Protein AF-A0A836VDF4-F1 (afdb_monomer_lite)

Radius of gyration: 20.36 Å; chains: 1; bounding box: 54×33×61 Å

Foldseek 3Di:
DDPVVLLVLLLVLQVCQLVQNQVVSLVVLLVVLVVDDPVSSVSSLVNNQVSHPPPRHKHWDWDADPPQVRQKIWIWIWGWDAPPVRHTDIDTHTFKIWGQDDPDPPDDDPDDDDDDDPPDDPPPPPNDTDIDTDDDPPPPVPPDDDDD

pLDDT: mean 73.89, std 22.01, range [27.64, 96.44]

Secondary structure (DSSP, 8-state):
--HHHHHHHHHHHHHHHHTT-HHHHHHHHHHHHHHS-HHHHHHHHHHHHHHS-TTSSSEEEEEEPTTSTT--EEEEEEEEEE-TTS-EEEEEEEEEEEEPPPPP-S-----------TT--------SPEEEE----TTGGGSSS---

Sequence (148 aa):
MGREWIEDRAASMGQELDRGHGERVANQLREDATRMSPRDFMSLVSQTQRYDRNGVGDDLVVTPIPGYHGSGKEISVRIHERDNRGRPVVYDEPVARIEPPRPPAHGRHPQEQQGLDPESVLLGTAIGIGITAIIRNNQDRRHDGRRR

Structure (mmCIF, N/CA/C/O backbone):
data_AF-A0A836VDF4-F1
#
_entry.id   AF-A0A836VDF4-F1
#
loop_
_atom_site.group_PDB
_atom_site.id
_atom_site.type_symbol
_atom_site.label_atom_id
_atom_site.label_alt_id
_atom_site.label_comp_id
_atom_site.label_asym_id
_atom_site.label_entity_id
_atom_site.label_seq_id
_atom_site.pdbx_PDB_ins_code
_atom_site.Cartn_x
_atom_site.Cartn_y
_atom_site.Cartn_z
_atom_site.occupancy
_atom_site.B_iso_or_equiv
_atom_site.auth_seq_id
_atom_site.auth_comp_id
_atom_site.auth_asym_id
_atom_site.auth_atom_id
_atom_site.pdbx_PDB_model_num
ATOM 1 N N . MET A 1 1 ? 15.958 5.510 -4.790 1.00 70.56 1 MET A N 1
ATOM 2 C CA . MET A 1 1 ? 15.891 6.284 -3.523 1.00 70.56 1 MET A CA 1
ATOM 3 C C . MET A 1 1 ? 16.813 5.639 -2.485 1.00 70.56 1 MET A C 1
ATOM 5 O O . MET A 1 1 ? 17.336 4.567 -2.764 1.00 70.56 1 MET A O 1
ATOM 9 N N . GLY A 1 2 ? 17.082 6.283 -1.342 1.00 83.75 2 GLY A N 1
ATOM 10 C CA . GLY A 1 2 ? 17.900 5.690 -0.269 1.00 83.75 2 GLY A CA 1
ATOM 11 C C . GLY A 1 2 ? 17.123 4.648 0.544 1.00 83.75 2 GLY A C 1
ATOM 12 O O . GLY A 1 2 ? 15.917 4.794 0.722 1.00 83.75 2 GLY A O 1
ATOM 13 N N . ARG A 1 3 ? 17.803 3.605 1.041 1.00 84.81 3 ARG A N 1
ATOM 14 C CA . ARG A 1 3 ? 17.188 2.517 1.827 1.00 84.81 3 ARG A CA 1
ATOM 15 C C . ARG A 1 3 ? 16.542 3.012 3.127 1.00 84.81 3 ARG A C 1
ATOM 17 O O . ARG A 1 3 ? 15.435 2.591 3.432 1.00 84.81 3 ARG A O 1
ATOM 24 N N . GLU A 1 4 ? 17.203 3.927 3.832 1.00 88.25 4 GLU A N 1
ATOM 25 C CA . GLU A 1 4 ? 16.708 4.513 5.090 1.00 88.25 4 GLU A CA 1
ATOM 26 C C . GLU A 1 4 ? 15.382 5.255 4.888 1.00 88.25 4 GLU A C 1
ATOM 28 O O . GLU A 1 4 ? 14.446 5.069 5.653 1.00 88.25 4 GLU A O 1
ATOM 33 N N . TRP A 1 5 ? 15.249 6.005 3.786 1.00 92.75 5 TRP A N 1
ATOM 34 C CA . TRP A 1 5 ? 13.998 6.694 3.467 1.00 92.75 5 TRP A CA 1
ATOM 35 C C . TRP A 1 5 ? 12.831 5.717 3.272 1.00 92.75 5 TRP A C 1
ATOM 37 O O . TRP A 1 5 ? 11.728 5.991 3.735 1.00 92.75 5 TRP A O 1
ATOM 47 N N . ILE A 1 6 ? 13.065 4.583 2.597 1.00 92.75 6 ILE A N 1
ATOM 48 C CA . ILE A 1 6 ? 12.027 3.561 2.383 1.00 92.75 6 ILE A CA 1
ATOM 49 C C . ILE A 1 6 ? 11.623 2.934 3.725 1.00 92.75 6 ILE A C 1
ATOM 51 O O . ILE A 1 6 ? 10.431 2.764 3.964 1.00 92.75 6 ILE A O 1
ATOM 55 N N . GLU A 1 7 ? 12.590 2.651 4.602 1.00 92.94 7 GLU A N 1
ATOM 56 C CA . GLU A 1 7 ? 12.344 2.060 5.924 1.00 92.94 7 GLU A CA 1
ATOM 57 C C . GLU A 1 7 ? 11.540 3.007 6.831 1.00 92.94 7 GLU A C 1
ATOM 59 O O . GLU A 1 7 ? 10.505 2.603 7.368 1.00 92.94 7 GLU A O 1
ATOM 64 N N . ASP A 1 8 ? 11.931 4.281 6.928 1.00 94.31 8 ASP A N 1
ATOM 65 C CA . ASP A 1 8 ? 11.203 5.291 7.710 1.00 94.31 8 ASP A CA 1
ATOM 66 C C . ASP A 1 8 ? 9.786 5.519 7.167 1.00 94.31 8 ASP A C 1
ATOM 68 O O . ASP A 1 8 ? 8.805 5.590 7.917 1.00 94.31 8 ASP A O 1
ATOM 72 N N . ARG A 1 9 ? 9.660 5.601 5.836 1.00 95.38 9 ARG A N 1
ATOM 73 C CA . ARG A 1 9 ? 8.374 5.766 5.155 1.00 95.38 9 ARG A CA 1
ATOM 74 C C . ARG A 1 9 ? 7.462 4.565 5.405 1.00 95.38 9 ARG A C 1
ATOM 76 O O . ARG A 1 9 ? 6.288 4.763 5.716 1.00 95.38 9 ARG A O 1
ATOM 83 N N . ALA A 1 10 ? 7.996 3.348 5.323 1.00 95.44 10 ALA A N 1
ATOM 84 C CA . ALA A 1 10 ? 7.270 2.110 5.583 1.00 95.44 10 ALA A CA 1
ATOM 85 C C . ALA A 1 10 ? 6.791 2.009 7.036 1.00 95.44 10 ALA A C 1
ATOM 87 O O . ALA A 1 10 ? 5.630 1.678 7.279 1.00 95.44 10 ALA A O 1
ATOM 88 N N . ALA A 1 11 ? 7.657 2.333 8.000 1.00 95.12 11 ALA A N 1
ATOM 89 C CA . ALA A 1 11 ? 7.306 2.330 9.417 1.00 95.12 11 ALA A CA 1
ATOM 90 C C . ALA A 1 11 ? 6.195 3.345 9.723 1.00 95.12 11 ALA A C 1
ATOM 92 O O . ALA A 1 11 ? 5.233 3.024 10.423 1.00 95.12 11 ALA A O 1
ATOM 93 N N . 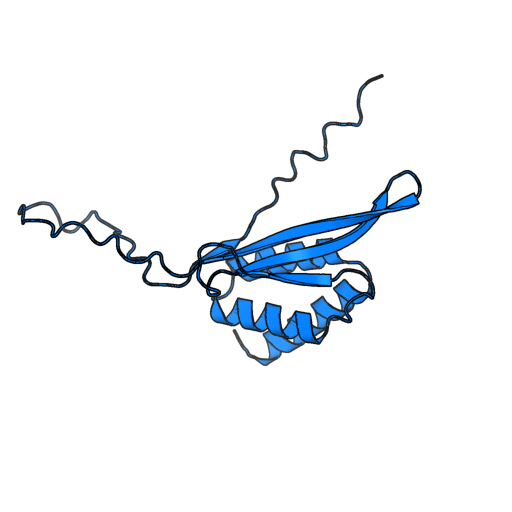SER A 1 12 ? 6.284 4.549 9.146 1.00 96.00 12 SER A N 1
ATOM 94 C CA . SER A 1 12 ? 5.228 5.557 9.261 1.00 96.00 12 SER A CA 1
ATOM 95 C C . SER A 1 12 ? 3.905 5.069 8.669 1.00 96.00 12 SER A C 1
ATOM 97 O O . SER A 1 12 ? 2.866 5.292 9.280 1.00 96.00 12 SER A O 1
ATOM 99 N N . MET A 1 13 ? 3.920 4.420 7.501 1.00 96.44 13 MET A N 1
ATOM 100 C CA . MET A 1 13 ? 2.702 3.890 6.880 1.00 96.44 13 MET A CA 1
ATOM 101 C C . MET A 1 13 ? 2.084 2.757 7.705 1.00 96.44 13 MET A C 1
ATOM 103 O O . MET A 1 13 ? 0.873 2.755 7.891 1.00 96.44 13 MET A O 1
ATOM 107 N N . GLY A 1 14 ? 2.896 1.844 8.249 1.00 93.75 14 GLY A N 1
ATOM 108 C CA . GLY A 1 14 ? 2.416 0.771 9.128 1.00 93.75 14 GLY A CA 1
ATOM 109 C C . GLY A 1 14 ? 1.718 1.309 10.381 1.00 93.75 14 GLY A C 1
ATOM 110 O O . GLY A 1 14 ? 0.639 0.855 10.736 1.00 93.75 14 GLY A O 1
ATOM 111 N N . GLN A 1 15 ? 2.259 2.361 11.004 1.00 93.81 15 GLN A N 1
ATOM 112 C CA . GLN A 1 15 ? 1.595 3.008 12.144 1.00 93.81 15 GLN A CA 1
ATOM 113 C C . GLN A 1 15 ? 0.279 3.703 11.773 1.00 93.81 15 GLN A C 1
ATOM 115 O O . GLN A 1 15 ? -0.617 3.804 12.608 1.00 93.81 15 GLN A O 1
ATOM 120 N N . GLU A 1 16 ? 0.169 4.241 10.560 1.00 94.38 16 GLU A N 1
ATOM 121 C CA . GLU A 1 16 ? -1.069 4.862 10.085 1.00 94.38 16 GLU A CA 1
ATOM 122 C C . GLU A 1 16 ? -2.136 3.801 9.774 1.00 94.38 16 GLU A C 1
ATOM 124 O O . GLU A 1 16 ? -3.305 4.014 10.092 1.00 94.38 16 GLU A O 1
ATOM 129 N N . LEU A 1 17 ? -1.735 2.648 9.232 1.00 94.81 17 LEU A N 1
ATOM 130 C CA . LEU A 1 17 ? -2.595 1.472 9.067 1.00 94.81 17 LEU A CA 1
ATOM 131 C C . LEU A 1 17 ? -3.146 0.996 10.419 1.00 94.81 17 LEU A C 1
ATOM 133 O O . LEU A 1 17 ? -4.364 0.982 10.597 1.00 94.81 17 LEU A O 1
ATOM 137 N N . ASP A 1 18 ? -2.272 0.817 11.417 1.00 92.06 18 ASP A N 1
ATOM 138 C CA . ASP A 1 18 ? -2.648 0.454 12.795 1.00 92.06 18 ASP A CA 1
ATOM 139 C C . ASP A 1 18 ? -3.696 1.409 13.416 1.00 92.06 18 ASP A C 1
ATOM 141 O O . ASP A 1 18 ? -4.468 1.034 14.303 1.00 92.06 18 ASP A O 1
ATOM 145 N N . ARG A 1 19 ? -3.714 2.680 12.986 1.00 91.94 19 ARG A N 1
ATOM 146 C CA . ARG A 1 19 ? -4.633 3.729 13.467 1.00 91.94 19 ARG A CA 1
ATOM 147 C C . ARG A 1 19 ? -5.943 3.823 12.677 1.00 91.94 19 ARG A C 1
ATOM 149 O O . ARG A 1 19 ? -6.783 4.654 13.026 1.00 91.94 19 ARG A O 1
ATOM 156 N N . GLY A 1 20 ? -6.124 3.020 11.630 1.00 91.56 20 GLY A N 1
ATOM 157 C CA . GLY A 1 20 ? -7.276 3.111 10.729 1.00 91.56 20 GLY A CA 1
ATOM 158 C C . GLY A 1 20 ? -7.199 4.312 9.776 1.00 91.56 20 GLY A C 1
ATOM 159 O O . GLY A 1 20 ? -8.197 4.987 9.520 1.00 91.56 20 GLY A O 1
ATOM 160 N N . HIS A 1 21 ? -5.995 4.676 9.323 1.00 93.69 21 HIS A N 1
ATOM 161 C CA . HIS A 1 21 ? -5.763 5.754 8.352 1.00 93.69 21 HIS A CA 1
ATOM 162 C C . HIS A 1 21 ? -5.412 5.214 6.955 1.00 93.69 21 HIS A C 1
ATOM 164 O O . HIS A 1 21 ? -4.630 5.809 6.208 1.00 93.69 21 HIS A O 1
ATOM 170 N N . GLY A 1 22 ? -6.026 4.103 6.567 1.00 92.06 22 GLY A N 1
ATOM 171 C CA . GLY A 1 22 ? -5.800 3.385 5.321 1.00 92.06 22 GLY A CA 1
ATOM 172 C C . GLY A 1 22 ? -6.078 4.216 4.073 1.00 92.06 22 GLY A C 1
ATOM 173 O O . GLY A 1 22 ? -5.302 4.140 3.124 1.00 92.06 22 GLY A O 1
ATOM 174 N N . GLU A 1 23 ? -7.082 5.106 4.072 1.00 91.06 23 GLU A N 1
ATOM 175 C CA . GLU A 1 23 ? -7.294 6.035 2.943 1.00 91.06 23 GLU A CA 1
ATOM 176 C C . GLU A 1 23 ? -6.081 6.963 2.728 1.00 91.06 23 GLU A C 1
ATOM 178 O O . GLU A 1 23 ? -5.706 7.260 1.588 1.00 91.06 23 GLU A O 1
ATOM 183 N N . ARG A 1 24 ? -5.427 7.415 3.809 1.00 92.19 24 ARG A N 1
ATOM 184 C CA . ARG A 1 24 ? -4.216 8.246 3.719 1.00 92.19 24 ARG A CA 1
ATOM 185 C C . ARG A 1 24 ? -3.051 7.432 3.165 1.00 92.19 24 ARG A C 1
ATOM 187 O O . ARG A 1 24 ? -2.371 7.911 2.258 1.00 92.19 24 ARG A O 1
ATOM 194 N N . VAL A 1 25 ? -2.856 6.214 3.667 1.00 94.56 25 VAL A N 1
ATOM 195 C CA . VAL A 1 25 ? -1.796 5.304 3.205 1.00 94.56 25 VAL A CA 1
ATOM 196 C C . VAL A 1 25 ? -1.998 4.928 1.737 1.00 94.56 25 VAL A C 1
ATOM 198 O O . VAL A 1 25 ? -1.052 4.993 0.957 1.00 94.56 25 VAL A O 1
ATOM 201 N N . ALA A 1 26 ? -3.231 4.648 1.312 1.00 90.69 26 ALA A N 1
ATOM 202 C CA . ALA A 1 26 ? -3.561 4.362 -0.082 1.00 90.69 26 ALA A CA 1
ATOM 203 C C . ALA A 1 26 ? -3.178 5.522 -1.014 1.00 90.69 26 ALA A C 1
ATOM 205 O O . ALA A 1 26 ? -2.573 5.309 -2.065 1.00 90.69 26 ALA A O 1
ATOM 206 N N . ASN A 1 27 ? -3.480 6.764 -0.624 1.00 90.94 27 ASN A N 1
ATOM 207 C CA . ASN A 1 27 ? -3.107 7.944 -1.405 1.00 90.94 27 ASN A CA 1
ATOM 208 C C . ASN A 1 27 ? -1.590 8.155 -1.461 1.00 90.94 27 ASN A C 1
ATOM 210 O O . ASN A 1 27 ? -1.063 8.449 -2.533 1.00 90.94 27 ASN A O 1
ATOM 214 N N . GLN A 1 28 ? -0.889 7.960 -0.342 1.00 93.50 28 GLN A N 1
ATOM 215 C CA . GLN A 1 28 ? 0.571 8.0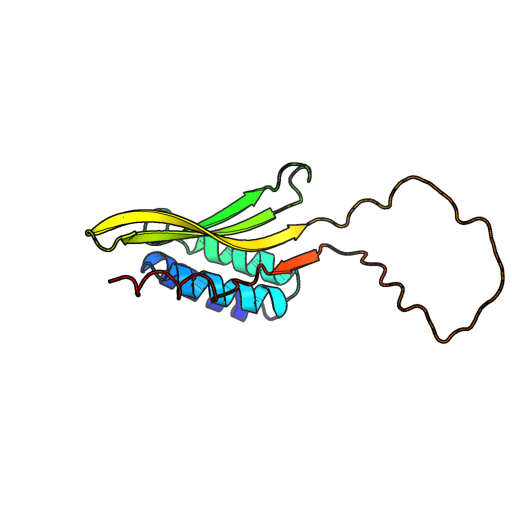41 -0.309 1.00 93.50 28 GLN A CA 1
ATOM 216 C C . GLN A 1 28 ? 1.210 6.977 -1.204 1.00 93.50 28 GLN A C 1
ATOM 218 O O . GLN A 1 28 ? 2.077 7.305 -2.005 1.00 93.50 28 GLN A O 1
ATOM 223 N N . LEU A 1 29 ? 0.742 5.728 -1.144 1.00 92.31 29 LEU A N 1
ATOM 224 C CA . LEU A 1 29 ? 1.257 4.655 -1.992 1.00 92.31 29 LEU A CA 1
ATOM 225 C C . LEU A 1 29 ? 0.979 4.901 -3.483 1.00 92.31 29 LEU A C 1
ATOM 227 O O . LEU A 1 29 ? 1.825 4.574 -4.310 1.00 92.31 29 LEU A O 1
ATOM 231 N N . ARG A 1 30 ? -0.162 5.502 -3.854 1.00 87.31 30 ARG A N 1
ATOM 232 C CA . ARG A 1 30 ? -0.433 5.906 -5.249 1.00 87.31 30 ARG A CA 1
ATOM 233 C C . ARG A 1 30 ? 0.564 6.947 -5.739 1.00 87.31 30 ARG A C 1
ATOM 235 O O . ARG A 1 30 ? 1.068 6.841 -6.851 1.00 87.31 30 ARG A O 1
ATOM 242 N N . GLU A 1 31 ? 0.829 7.956 -4.918 1.00 88.31 31 GLU A N 1
ATOM 243 C CA . GLU A 1 31 ? 1.799 9.007 -5.220 1.00 88.31 31 GLU A CA 1
ATOM 244 C C . GLU A 1 31 ? 3.209 8.414 -5.350 1.00 88.31 31 GLU A C 1
ATOM 246 O O . GLU A 1 31 ? 3.893 8.636 -6.350 1.00 88.31 31 GLU A O 1
ATOM 251 N N . ASP A 1 32 ? 3.596 7.579 -4.390 1.00 90.25 32 ASP A N 1
ATOM 252 C CA . ASP A 1 32 ? 4.881 6.895 -4.342 1.00 90.25 32 ASP A CA 1
ATOM 253 C C . ASP A 1 32 ? 5.070 5.974 -5.564 1.00 90.25 32 ASP A C 1
ATOM 255 O O . ASP A 1 32 ? 6.107 6.048 -6.224 1.00 90.25 32 ASP A O 1
ATOM 259 N N . ALA A 1 33 ? 4.037 5.230 -5.977 1.00 86.69 33 ALA A N 1
ATOM 260 C CA . ALA A 1 33 ? 4.042 4.395 -7.183 1.00 86.69 33 ALA A CA 1
ATOM 261 C C . ALA A 1 33 ? 4.365 5.166 -8.477 1.00 86.69 33 ALA A C 1
ATOM 263 O O . ALA A 1 33 ? 4.914 4.585 -9.410 1.00 86.69 33 ALA A O 1
ATOM 264 N N . THR A 1 34 ? 4.041 6.463 -8.548 1.00 84.88 34 THR A N 1
ATOM 265 C CA . THR A 1 34 ? 4.357 7.307 -9.719 1.00 84.88 34 THR A CA 1
ATOM 266 C C . THR A 1 34 ? 5.744 7.943 -9.664 1.00 84.88 34 THR A C 1
ATOM 268 O O . THR A 1 34 ? 6.249 8.405 -10.685 1.00 84.88 34 THR A O 1
ATOM 271 N N . ARG A 1 35 ? 6.365 7.994 -8.481 1.00 85.62 35 ARG A N 1
ATOM 272 C CA . ARG A 1 35 ? 7.613 8.732 -8.234 1.00 85.62 35 ARG A CA 1
ATOM 273 C C . ARG A 1 35 ? 8.841 7.850 -8.089 1.00 85.62 35 ARG A C 1
ATOM 275 O O . ARG A 1 35 ? 9.957 8.368 -8.121 1.00 85.62 35 ARG A O 1
ATOM 282 N N . MET A 1 36 ? 8.662 6.547 -7.897 1.00 88.62 36 MET A N 1
ATOM 283 C CA . MET A 1 36 ? 9.765 5.617 -7.674 1.00 88.62 36 MET A CA 1
ATOM 284 C C . MET A 1 36 ? 9.759 4.449 -8.655 1.00 88.62 36 MET A C 1
ATOM 286 O O . MET A 1 36 ? 8.796 4.201 -9.375 1.00 88.62 36 MET A O 1
ATOM 290 N N . SER A 1 37 ? 10.882 3.733 -8.698 1.00 86.62 37 SER A N 1
ATOM 291 C CA . SER A 1 37 ? 11.016 2.560 -9.558 1.00 86.62 37 SER A CA 1
ATOM 292 C C . SER A 1 37 ? 10.134 1.398 -9.065 1.00 86.62 37 SER A C 1
ATOM 294 O O . SER A 1 37 ? 9.885 1.294 -7.861 1.00 86.62 37 SER A O 1
ATOM 296 N N . PRO A 1 38 ? 9.741 0.454 -9.946 1.00 84.25 38 PRO A N 1
ATOM 297 C CA . PRO A 1 38 ? 9.031 -0.775 -9.566 1.00 84.25 38 PRO A CA 1
ATOM 298 C C . PRO A 1 38 ? 9.665 -1.546 -8.415 1.00 84.25 38 PRO A C 1
ATOM 300 O O . PRO A 1 38 ? 8.974 -2.072 -7.544 1.00 84.25 38 PRO A O 1
ATOM 303 N N . ARG A 1 39 ? 10.997 -1.580 -8.394 1.00 86.88 39 ARG A N 1
ATOM 304 C CA . ARG A 1 39 ? 11.765 -2.255 -7.355 1.00 86.88 39 ARG A CA 1
ATOM 305 C C . ARG A 1 39 ? 11.666 -1.535 -6.011 1.00 86.88 39 ARG A C 1
ATOM 307 O O . ARG A 1 39 ? 11.402 -2.190 -5.007 1.00 86.88 39 ARG A O 1
ATOM 314 N N . ASP A 1 40 ? 11.869 -0.219 -6.000 1.00 90.38 40 ASP A N 1
ATOM 315 C CA . ASP A 1 40 ? 11.820 0.585 -4.771 1.00 90.38 40 ASP A CA 1
ATOM 316 C C . ASP A 1 40 ? 10.400 0.583 -4.191 1.00 90.38 40 ASP A C 1
ATOM 318 O O . ASP A 1 40 ? 10.229 0.380 -2.991 1.00 90.38 40 ASP A O 1
ATOM 322 N N . PHE A 1 41 ? 9.382 0.687 -5.049 1.00 90.75 41 PHE A N 1
ATOM 323 C CA . PHE A 1 41 ? 7.979 0.613 -4.643 1.00 90.75 41 PHE A CA 1
ATOM 324 C C . PHE A 1 41 ? 7.628 -0.734 -4.018 1.00 90.75 41 PHE A C 1
ATOM 326 O O . PHE A 1 41 ? 7.017 -0.786 -2.955 1.00 90.75 41 PHE A O 1
ATOM 333 N N . MET A 1 42 ? 8.065 -1.842 -4.620 1.00 90.56 42 MET A N 1
ATOM 334 C CA . MET A 1 42 ? 7.857 -3.158 -4.016 1.00 90.56 42 MET A CA 1
ATOM 335 C C . MET A 1 42 ? 8.611 -3.334 -2.704 1.00 90.56 42 MET A C 1
ATOM 337 O O . MET A 1 42 ? 8.116 -4.029 -1.816 1.00 90.56 42 MET A O 1
ATOM 341 N N . SER A 1 43 ? 9.783 -2.710 -2.562 1.00 92.75 43 SER A N 1
ATOM 342 C CA . SER A 1 43 ? 10.503 -2.686 -1.291 1.00 92.75 43 SER A CA 1
ATOM 343 C C . SER A 1 43 ? 9.710 -1.926 -0.230 1.00 92.75 43 SER A C 1
ATOM 345 O O . SER A 1 43 ? 9.552 -2.447 0.870 1.00 92.75 43 SER A O 1
ATOM 347 N N . LEU A 1 44 ? 9.159 -0.755 -0.573 1.00 94.94 44 LEU A N 1
ATOM 348 C CA . LEU A 1 44 ? 8.289 0.031 0.304 1.00 94.94 44 LEU A CA 1
ATOM 349 C C . LEU A 1 44 ? 7.074 -0.789 0.746 1.00 94.94 44 LEU A C 1
ATOM 351 O O . LEU A 1 44 ? 6.888 -0.999 1.936 1.00 94.94 44 LEU A O 1
ATOM 355 N N . VAL A 1 45 ? 6.306 -1.332 -0.203 1.00 93.94 45 VAL A N 1
ATOM 356 C CA . VAL A 1 45 ? 5.113 -2.157 0.066 1.00 93.94 45 VAL A CA 1
ATOM 357 C C . VAL A 1 45 ? 5.450 -3.348 0.967 1.00 93.94 45 VAL A C 1
ATOM 359 O O . VAL A 1 45 ? 4.767 -3.591 1.960 1.00 93.94 45 VAL A O 1
ATOM 362 N N . SER A 1 46 ? 6.536 -4.067 0.665 1.00 92.94 46 SER A N 1
ATOM 363 C CA . SER A 1 46 ? 6.952 -5.236 1.451 1.00 92.94 46 SER A CA 1
ATOM 364 C C . SER A 1 46 ? 7.406 -4.865 2.863 1.00 92.94 46 SER A C 1
ATOM 366 O O . SER A 1 46 ? 7.213 -5.651 3.786 1.00 92.94 46 SER A O 1
ATOM 368 N N . GLN A 1 47 ? 8.040 -3.704 3.046 1.00 93.94 47 GLN A N 1
ATOM 369 C CA . GLN A 1 47 ? 8.434 -3.225 4.369 1.00 93.94 47 GLN A CA 1
ATOM 370 C C . GLN A 1 47 ? 7.226 -2.729 5.161 1.00 93.94 47 GLN A C 1
ATOM 372 O O . GLN A 1 47 ? 7.095 -3.093 6.324 1.00 93.94 47 GLN A O 1
ATOM 377 N N . THR A 1 48 ? 6.309 -1.986 4.538 1.00 93.81 48 THR A N 1
ATOM 378 C CA . THR A 1 48 ? 5.076 -1.526 5.187 1.00 93.81 48 THR A CA 1
ATOM 379 C C . THR A 1 48 ? 4.275 -2.711 5.715 1.00 93.81 48 THR A C 1
ATOM 381 O O . THR A 1 48 ? 3.898 -2.708 6.879 1.00 93.81 48 THR A O 1
ATOM 384 N N . GLN A 1 49 ? 4.126 -3.777 4.922 1.00 91.44 49 GLN A N 1
ATOM 385 C CA . GLN A 1 49 ? 3.422 -4.996 5.339 1.00 91.44 49 GLN A CA 1
ATOM 386 C C . GLN A 1 49 ? 4.093 -5.725 6.520 1.00 91.44 49 GLN A C 1
ATOM 388 O O . GLN A 1 49 ? 3.449 -6.503 7.213 1.00 91.44 49 GLN A O 1
ATOM 393 N N . ARG A 1 50 ? 5.394 -5.507 6.766 1.00 90.75 50 ARG A N 1
ATOM 394 C CA . ARG A 1 50 ? 6.078 -6.043 7.958 1.00 90.75 50 ARG A CA 1
ATOM 395 C C . ARG A 1 50 ? 5.811 -5.219 9.214 1.00 90.75 50 ARG A C 1
ATOM 397 O O . ARG A 1 50 ? 5.919 -5.767 10.307 1.00 90.75 50 ARG A O 1
ATOM 404 N N . TYR A 1 51 ? 5.561 -3.920 9.059 1.00 89.56 51 TYR A N 1
ATOM 405 C CA . TYR A 1 51 ? 5.232 -3.020 10.166 1.00 89.56 51 TYR A CA 1
ATOM 406 C C . TYR A 1 51 ? 3.740 -3.015 10.493 1.00 89.56 51 TYR A C 1
ATOM 408 O O . TYR A 1 51 ? 3.387 -2.749 11.638 1.00 89.56 51 TYR A O 1
ATOM 416 N N . ASP A 1 52 ? 2.904 -3.318 9.503 1.00 85.56 52 ASP A N 1
ATOM 417 C CA . ASP A 1 52 ? 1.470 -3.538 9.645 1.00 85.56 52 ASP A CA 1
ATOM 418 C C . ASP A 1 52 ? 1.184 -4.685 10.628 1.00 85.56 52 ASP A C 1
ATOM 420 O O . ASP A 1 52 ? 1.688 -5.808 10.480 1.00 85.56 52 ASP A O 1
ATOM 424 N N . ARG A 1 53 ? 0.382 -4.406 11.658 1.00 82.06 53 ARG A N 1
ATOM 425 C CA . ARG A 1 53 ? -0.124 -5.428 12.571 1.00 82.06 53 ARG A CA 1
ATOM 426 C C . ARG A 1 53 ? -1.480 -5.906 12.081 1.00 82.06 53 ARG A C 1
ATOM 428 O O . ARG A 1 53 ? -2.504 -5.493 12.611 1.00 82.06 53 ARG A O 1
ATOM 435 N N . ASN A 1 54 ? -1.447 -6.862 11.151 1.00 76.25 54 ASN A N 1
ATOM 436 C CA . ASN A 1 54 ? -2.629 -7.514 10.579 1.00 76.25 54 ASN A CA 1
ATOM 437 C C . ASN A 1 54 ? -3.789 -7.664 11.581 1.00 76.25 54 ASN A C 1
ATOM 439 O O . ASN A 1 54 ? -3.650 -8.324 12.620 1.00 76.25 54 ASN A O 1
ATOM 443 N N . GLY A 1 55 ? -4.948 -7.110 11.232 1.00 72.88 55 GLY A N 1
ATOM 444 C CA . GLY A 1 55 ? -6.156 -7.146 12.056 1.00 72.88 55 GLY A CA 1
ATOM 445 C C . GLY A 1 55 ? -6.231 -6.064 13.139 1.00 72.88 55 GLY A C 1
ATOM 446 O O . GLY A 1 55 ? -7.160 -6.091 13.952 1.00 72.88 55 GLY A O 1
ATOM 447 N N . VAL A 1 56 ? -5.292 -5.114 13.162 1.00 78.88 56 VAL A N 1
ATOM 448 C CA . VAL A 1 56 ? -5.335 -3.895 13.976 1.00 78.88 56 VAL A CA 1
ATOM 449 C C . VAL A 1 56 ? -5.479 -2.699 13.035 1.00 78.88 56 VAL A C 1
ATOM 451 O O . VAL A 1 56 ? -4.519 -2.296 12.403 1.00 78.88 56 VAL A O 1
ATOM 454 N N . GLY A 1 57 ? -6.673 -2.108 12.960 1.00 88.50 57 GLY A N 1
ATOM 455 C CA . GLY A 1 57 ? -6.918 -0.970 12.067 1.00 88.50 57 GLY A CA 1
ATOM 456 C C . GLY A 1 57 ? -7.148 -1.402 10.617 1.00 88.50 57 GLY A C 1
ATOM 457 O O . GLY A 1 57 ? -7.951 -2.297 10.372 1.00 88.50 57 GLY A O 1
ATOM 458 N N . ASP A 1 58 ? -6.499 -0.726 9.675 1.00 92.69 58 ASP A N 1
ATOM 459 C CA . ASP A 1 58 ? -6.541 -1.013 8.236 1.00 92.69 58 ASP A CA 1
ATOM 460 C C . ASP A 1 58 ? -5.341 -1.876 7.834 1.00 92.69 58 ASP A C 1
ATOM 462 O O . ASP A 1 58 ? -4.312 -1.789 8.485 1.00 92.69 58 ASP A O 1
ATOM 466 N N . ASP A 1 59 ? -5.430 -2.655 6.752 1.00 92.75 59 ASP A N 1
ATOM 467 C CA . ASP A 1 59 ? -4.350 -3.584 6.368 1.00 92.75 59 ASP A CA 1
ATOM 468 C C . ASP A 1 59 ? -3.809 -3.305 4.959 1.00 92.75 59 ASP A C 1
ATOM 470 O O . ASP A 1 59 ? -4.557 -2.979 4.031 1.00 92.75 59 ASP A O 1
ATOM 474 N N . LEU A 1 60 ? -2.511 -3.525 4.741 1.00 93.56 60 LEU A N 1
ATOM 475 C CA . LEU A 1 60 ? -1.927 -3.551 3.399 1.00 93.56 60 LEU A CA 1
ATOM 476 C C . LEU A 1 60 ? -2.029 -4.953 2.788 1.00 93.56 60 LEU A C 1
ATOM 478 O O . LEU A 1 60 ? -1.418 -5.921 3.248 1.00 93.56 60 LEU A O 1
ATOM 482 N N . VAL A 1 61 ? -2.748 -5.053 1.673 1.00 92.94 61 VAL A N 1
ATOM 483 C CA . VAL A 1 61 ? -3.017 -6.312 0.978 1.00 92.94 61 VAL A CA 1
ATOM 484 C C . VAL A 1 61 ? -2.273 -6.347 -0.354 1.00 92.94 61 VAL A C 1
ATOM 486 O O . VAL A 1 61 ? -2.337 -5.421 -1.163 1.00 92.94 61 VAL A O 1
ATOM 489 N N . VAL A 1 62 ? -1.568 -7.453 -0.597 1.00 91.00 62 VAL A N 1
ATOM 490 C CA . VAL A 1 62 ? -0.896 -7.728 -1.871 1.00 91.00 62 VAL A CA 1
ATOM 491 C C . VAL A 1 62 ? -1.459 -9.019 -2.447 1.00 91.00 62 VAL A C 1
ATOM 493 O O . VAL A 1 62 ? -1.187 -10.108 -1.939 1.00 91.00 62 VAL A O 1
ATOM 496 N N . THR A 1 63 ? -2.219 -8.898 -3.528 1.00 88.69 63 THR A N 1
ATOM 497 C CA . THR A 1 63 ? -2.934 -10.010 -4.157 1.00 88.69 63 THR A CA 1
ATOM 498 C C . THR A 1 63 ? -2.254 -10.388 -5.472 1.00 88.69 63 THR A C 1
ATOM 500 O O . THR A 1 63 ? -1.961 -9.512 -6.288 1.00 88.69 63 THR A O 1
ATOM 503 N N . PRO A 1 64 ? -1.967 -11.675 -5.734 1.00 84.44 64 PRO A N 1
ATOM 504 C CA . PRO A 1 64 ? -1.473 -12.086 -7.041 1.00 84.44 64 PRO A CA 1
ATOM 505 C C . PRO A 1 64 ? -2.549 -11.859 -8.108 1.00 84.44 64 PRO A C 1
ATOM 507 O O . PRO A 1 64 ? -3.704 -12.233 -7.915 1.00 84.44 64 PRO A O 1
ATOM 510 N N . ILE A 1 65 ? -2.171 -11.293 -9.254 1.00 81.50 65 ILE A N 1
ATOM 511 C CA . ILE A 1 65 ? -3.102 -11.116 -10.376 1.00 81.50 65 ILE A CA 1
ATOM 512 C C . ILE A 1 65 ? -3.221 -12.456 -11.126 1.00 81.50 65 ILE A C 1
ATOM 514 O O . ILE A 1 65 ? -2.202 -12.972 -11.613 1.00 81.50 65 ILE A O 1
ATOM 518 N N . PRO A 1 66 ? -4.431 -13.041 -11.251 1.00 75.12 66 PRO A N 1
ATOM 519 C CA . PRO A 1 66 ? -4.640 -14.257 -12.032 1.00 75.12 66 PRO A CA 1
ATOM 520 C C . PRO A 1 66 ? -4.171 -14.086 -13.483 1.00 75.12 66 PRO A C 1
ATOM 522 O O . PRO A 1 66 ? -4.323 -13.022 -14.073 1.00 75.12 66 PRO A O 1
ATOM 525 N N . GLY A 1 67 ? -3.596 -15.139 -14.068 1.00 71.31 67 GLY A N 1
ATOM 526 C CA . GLY A 1 67 ? -3.100 -15.121 -15.453 1.00 71.31 67 GLY A CA 1
ATOM 527 C C . GLY A 1 67 ? -1.646 -14.664 -15.619 1.00 71.31 67 GLY A C 1
ATOM 528 O O . GLY A 1 67 ? -1.070 -14.874 -16.680 1.00 71.31 67 GLY A O 1
ATOM 529 N N . TYR A 1 68 ? -1.006 -14.145 -14.566 1.00 69.00 68 TYR A N 1
ATOM 530 C CA . TYR A 1 68 ? 0.402 -13.725 -14.603 1.00 69.00 68 TYR A CA 1
ATOM 531 C C . TYR A 1 68 ? 1.368 -14.698 -13.894 1.00 69.00 68 TYR A C 1
ATOM 533 O O . TYR A 1 68 ? 2.452 -14.291 -13.485 1.00 69.00 68 TYR A O 1
ATOM 541 N N . HIS A 1 69 ? 1.002 -15.977 -13.711 1.00 67.19 69 HIS A N 1
ATOM 542 C CA . HIS A 1 69 ? 1.853 -17.029 -13.110 1.00 67.19 69 HIS A CA 1
ATOM 543 C C . HIS A 1 69 ? 2.623 -16.592 -11.835 1.00 67.19 69 HIS A C 1
ATOM 545 O O . HIS A 1 69 ? 3.788 -16.928 -11.647 1.00 67.19 69 HIS A O 1
ATOM 551 N N . GLY A 1 70 ? 1.985 -15.797 -10.966 1.00 62.62 70 GLY A N 1
ATOM 552 C CA . GLY A 1 70 ? 2.574 -15.303 -9.710 1.00 62.62 70 GLY A CA 1
ATOM 553 C C . GLY A 1 70 ? 3.485 -14.071 -9.829 1.00 62.62 70 GLY A C 1
ATOM 554 O O . GLY A 1 70 ? 3.914 -13.536 -8.806 1.00 62.62 70 GLY A O 1
ATOM 555 N N . SER A 1 71 ? 3.754 -13.590 -11.046 1.00 73.56 71 SER A N 1
ATOM 556 C CA . SER A 1 71 ? 4.575 -12.393 -11.288 1.00 73.56 71 SER A CA 1
ATOM 557 C C . SER A 1 71 ? 3.785 -11.080 -11.225 1.00 73.56 71 SER A C 1
ATOM 559 O O . SER A 1 71 ? 4.343 -10.059 -10.830 1.00 73.56 71 SER A O 1
ATOM 561 N N . GLY A 1 72 ? 2.488 -11.109 -11.546 1.00 81.69 72 GLY A N 1
ATOM 562 C CA . GLY A 1 72 ? 1.597 -9.956 -11.412 1.00 81.69 72 GLY A CA 1
ATOM 563 C C . GLY A 1 72 ? 1.127 -9.761 -9.970 1.00 81.69 72 GLY A C 1
ATOM 564 O O . GLY A 1 72 ? 0.734 -10.731 -9.315 1.00 81.69 72 GLY A O 1
ATOM 565 N N . LYS A 1 73 ? 1.143 -8.520 -9.475 1.00 86.75 73 LYS A N 1
ATOM 566 C CA . LYS A 1 73 ? 0.691 -8.160 -8.121 1.00 86.75 73 LYS A CA 1
ATOM 567 C C . LYS A 1 73 ? -0.243 -6.957 -8.161 1.00 86.75 73 LYS A C 1
ATOM 569 O O . LYS A 1 73 ? 0.084 -5.942 -8.766 1.00 86.75 73 LYS A O 1
ATOM 574 N N . GLU A 1 74 ? -1.377 -7.063 -7.491 1.00 89.50 74 GLU A N 1
ATOM 575 C CA . GLU A 1 74 ? -2.246 -5.944 -7.150 1.00 89.50 74 GLU A CA 1
ATOM 576 C C . GLU A 1 74 ? -1.989 -5.553 -5.697 1.00 89.50 74 GLU A C 1
ATOM 578 O O . GLU A 1 74 ? -1.918 -6.410 -4.819 1.00 89.50 74 GLU A O 1
ATOM 583 N N . ILE A 1 75 ? -1.805 -4.259 -5.465 1.00 92.12 75 ILE A N 1
ATOM 584 C CA . ILE A 1 75 ? -1.607 -3.670 -4.149 1.00 92.12 75 ILE A CA 1
ATOM 585 C C . ILE A 1 75 ? -2.884 -2.907 -3.811 1.00 92.12 75 ILE A C 1
ATOM 587 O O . ILE A 1 75 ? -3.308 -2.035 -4.577 1.00 92.12 75 ILE A O 1
ATOM 591 N N . SER A 1 76 ? -3.475 -3.213 -2.663 1.00 93.00 76 SER A N 1
ATOM 592 C CA . SER A 1 76 ? -4.669 -2.558 -2.133 1.00 93.00 76 SER A CA 1
ATOM 593 C C . SER A 1 76 ? -4.534 -2.313 -0.634 1.00 93.00 76 SER A C 1
ATOM 595 O O . SER A 1 76 ? -3.798 -3.018 0.048 1.00 93.00 76 SER A O 1
ATOM 597 N N . VAL A 1 77 ? -5.261 -1.333 -0.108 1.00 93.12 77 VAL A N 1
ATOM 598 C CA . VAL A 1 77 ? -5.398 -1.128 1.339 1.00 93.12 77 VAL A CA 1
ATOM 599 C C . VAL A 1 77 ? -6.799 -1.554 1.752 1.00 93.12 77 VAL A C 1
ATOM 601 O O . VAL A 1 77 ? -7.776 -1.035 1.220 1.00 93.12 77 VAL A O 1
ATOM 604 N N . ARG A 1 78 ? -6.905 -2.502 2.676 1.00 93.12 78 ARG A N 1
ATOM 605 C CA . ARG A 1 78 ? -8.168 -2.911 3.280 1.00 93.12 78 ARG A CA 1
ATOM 606 C C . ARG A 1 78 ? -8.563 -1.902 4.344 1.00 93.12 78 ARG A C 1
ATOM 608 O O . ARG A 1 78 ? -7.849 -1.750 5.328 1.00 93.12 78 ARG A O 1
ATOM 615 N N . ILE A 1 79 ? -9.694 -1.241 4.145 1.00 91.25 79 ILE A N 1
ATOM 616 C CA . ILE A 1 79 ? -10.185 -0.180 5.022 1.00 91.25 79 ILE A CA 1
ATOM 617 C C . ILE A 1 79 ? -11.355 -0.699 5.853 1.00 91.25 79 ILE A C 1
ATOM 619 O O . ILE A 1 79 ? -12.330 -1.213 5.299 1.00 91.25 79 ILE A O 1
ATOM 623 N N . HIS A 1 80 ? -11.268 -0.522 7.168 1.00 90.38 80 HIS A N 1
ATOM 624 C CA . HIS A 1 80 ? -12.284 -0.835 8.162 1.00 90.38 80 HIS A CA 1
ATOM 625 C C . HIS A 1 80 ? -12.948 0.459 8.645 1.00 90.38 80 HIS A C 1
ATOM 627 O O . HIS A 1 80 ? -12.450 1.166 9.519 1.00 90.38 80 HIS A O 1
ATOM 633 N N . GLU A 1 81 ? -14.121 0.764 8.099 1.00 87.19 81 GLU A N 1
ATOM 634 C CA . GLU A 1 81 ? -14.880 1.977 8.413 1.00 87.19 81 GLU A CA 1
ATOM 635 C C . GLU A 1 81 ? -16.201 1.635 9.120 1.00 87.19 81 GLU A C 1
ATOM 637 O O . GLU A 1 81 ? -16.621 0.477 9.198 1.00 87.19 81 GLU A O 1
ATOM 642 N N . ARG A 1 82 ? -16.895 2.649 9.642 1.00 87.56 82 ARG A N 1
ATOM 643 C CA . ARG A 1 82 ? -18.298 2.537 10.049 1.00 87.56 82 ARG A CA 1
ATOM 644 C C . ARG A 1 82 ? -19.174 3.330 9.090 1.00 87.56 82 ARG A C 1
ATOM 646 O O . ARG A 1 82 ? -18.888 4.490 8.824 1.00 87.56 82 ARG A O 1
ATOM 653 N N . ASP A 1 83 ? -20.261 2.728 8.615 1.00 85.06 83 ASP A N 1
ATOM 654 C CA . ASP A 1 83 ? -21.243 3.448 7.801 1.00 85.06 83 ASP A CA 1
ATOM 655 C C . ASP A 1 83 ? -21.979 4.537 8.608 1.00 85.06 83 ASP A C 1
ATOM 657 O O . ASP A 1 83 ? -21.860 4.640 9.831 1.00 85.06 83 ASP A O 1
ATOM 661 N N . ASN A 1 84 ? -22.826 5.320 7.932 1.00 86.06 84 ASN A N 1
ATOM 662 C CA . ASN A 1 84 ? -23.655 6.365 8.556 1.00 86.06 84 ASN A CA 1
ATOM 663 C C . ASN A 1 84 ? -24.611 5.847 9.653 1.00 86.06 84 ASN A C 1
ATOM 665 O O . ASN A 1 84 ? -25.245 6.640 10.344 1.00 86.06 84 ASN A O 1
ATOM 669 N N . ARG A 1 85 ? -24.766 4.526 9.793 1.00 89.56 85 ARG A N 1
ATOM 670 C CA . ARG A 1 85 ? -25.580 3.858 10.817 1.00 89.56 85 ARG A CA 1
ATOM 671 C C . ARG A 1 85 ? -24.711 3.201 11.898 1.00 89.56 85 ARG A C 1
ATOM 673 O O . ARG A 1 85 ? -25.241 2.495 12.751 1.00 89.56 85 ARG A O 1
ATOM 680 N N . GLY A 1 86 ? -23.396 3.420 11.871 1.00 87.88 86 GLY A N 1
ATOM 681 C CA . GLY A 1 86 ? -22.429 2.875 12.818 1.00 87.88 86 GLY A CA 1
ATOM 682 C C . GLY A 1 86 ? -22.061 1.408 12.585 1.00 87.88 86 GLY A C 1
ATOM 683 O O . GLY A 1 86 ? -21.401 0.820 13.443 1.00 87.88 86 GLY A O 1
ATOM 684 N N . ARG A 1 87 ? -22.480 0.796 11.470 1.00 88.19 87 ARG A N 1
ATOM 685 C CA . ARG A 1 87 ? -22.188 -0.612 11.166 1.00 88.19 87 ARG A CA 1
ATOM 686 C C . ARG A 1 87 ? -20.787 -0.742 10.572 1.00 88.19 87 ARG A C 1
ATOM 688 O O . ARG A 1 87 ? -20.436 0.086 9.734 1.00 88.19 87 ARG A O 1
ATOM 695 N N . PRO A 1 88 ? -20.007 -1.765 10.957 1.00 85.94 88 PRO A N 1
ATOM 696 C CA . PRO A 1 88 ? -18.695 -1.991 10.368 1.00 85.94 88 PRO A CA 1
ATOM 697 C C . PRO A 1 88 ? -18.834 -2.318 8.877 1.00 85.94 88 PRO A C 1
ATOM 699 O O . PRO A 1 88 ? -19.663 -3.143 8.488 1.00 85.94 88 PRO A O 1
ATOM 702 N N . VAL A 1 89 ? -18.016 -1.672 8.057 1.00 89.31 89 VAL A N 1
ATOM 703 C CA . VAL A 1 89 ? -17.885 -1.904 6.620 1.00 89.31 89 VAL A CA 1
ATOM 704 C C . VAL A 1 89 ? -16.410 -2.117 6.320 1.00 89.31 89 VAL A C 1
ATOM 706 O O . VAL A 1 89 ? -15.563 -1.393 6.836 1.00 89.31 89 VAL A O 1
ATOM 709 N N . VAL A 1 90 ? -16.115 -3.113 5.488 1.00 90.62 90 VAL A N 1
ATOM 710 C CA . VAL A 1 90 ? -14.753 -3.430 5.058 1.00 90.62 90 VAL A CA 1
ATOM 711 C C . VAL A 1 90 ? -14.708 -3.414 3.541 1.00 90.62 90 VAL A C 1
ATOM 713 O O . VAL A 1 90 ? -15.554 -4.040 2.899 1.00 90.62 90 VAL A O 1
ATOM 716 N N . TYR A 1 91 ? -13.752 -2.691 2.969 1.00 89.62 91 TYR A N 1
ATOM 717 C CA . TYR A 1 91 ? -13.546 -2.642 1.525 1.00 89.62 91 TYR A CA 1
ATOM 718 C C . TYR A 1 91 ? -12.063 -2.527 1.180 1.00 89.62 91 TYR A C 1
ATOM 720 O O . TYR A 1 91 ? -11.296 -1.905 1.910 1.00 89.62 91 TYR A O 1
ATOM 728 N N . ASP A 1 92 ? -11.662 -3.122 0.058 1.00 89.88 92 ASP A N 1
ATOM 729 C CA . ASP A 1 92 ? -10.296 -3.022 -0.448 1.00 89.88 92 ASP A CA 1
ATOM 730 C C . ASP A 1 92 ? -10.192 -1.830 -1.413 1.00 89.88 92 ASP A C 1
ATOM 732 O O . ASP A 1 92 ? -10.908 -1.739 -2.412 1.00 89.88 92 ASP A O 1
ATOM 736 N N . GLU A 1 93 ? -9.290 -0.902 -1.112 1.00 89.00 93 GLU A N 1
ATOM 737 C CA . GLU A 1 93 ? -9.002 0.277 -1.918 1.00 89.00 93 GLU A CA 1
ATOM 738 C C . GLU A 1 93 ? -7.782 0.002 -2.815 1.00 89.00 93 GLU A C 1
ATOM 740 O O . GLU A 1 93 ? -6.658 -0.089 -2.311 1.00 89.00 93 GLU A O 1
ATOM 745 N N . PRO A 1 94 ? -7.952 -0.124 -4.143 1.00 87.94 94 PRO A N 1
ATOM 746 C CA . PRO A 1 94 ? -6.859 -0.469 -5.043 1.00 87.94 94 PRO A CA 1
ATOM 747 C C . PRO A 1 94 ? -5.900 0.711 -5.232 1.00 87.94 94 PRO A C 1
ATOM 749 O O . PRO A 1 94 ? -6.308 1.842 -5.514 1.00 87.94 94 PRO A O 1
ATOM 752 N N . VAL A 1 95 ? -4.604 0.442 -5.105 1.00 88.81 95 VAL A N 1
ATOM 753 C CA . VAL A 1 95 ? -3.535 1.449 -5.122 1.00 88.81 95 VAL A CA 1
ATOM 754 C C . VAL A 1 95 ? -2.718 1.360 -6.401 1.00 88.81 95 VAL A C 1
ATOM 756 O O . VAL A 1 95 ? -2.531 2.360 -7.095 1.00 88.81 95 VAL A O 1
ATOM 759 N N . ALA A 1 96 ? -2.210 0.172 -6.715 1.00 86.75 96 ALA A N 1
ATOM 760 C CA . ALA A 1 96 ? -1.320 -0.028 -7.846 1.00 86.75 96 ALA A CA 1
ATOM 761 C C . ALA A 1 96 ? -1.380 -1.468 -8.348 1.00 86.75 96 ALA A C 1
ATOM 763 O O . ALA A 1 96 ? -1.655 -2.402 -7.595 1.00 86.75 96 ALA A O 1
ATOM 764 N N . ARG A 1 97 ? -1.060 -1.644 -9.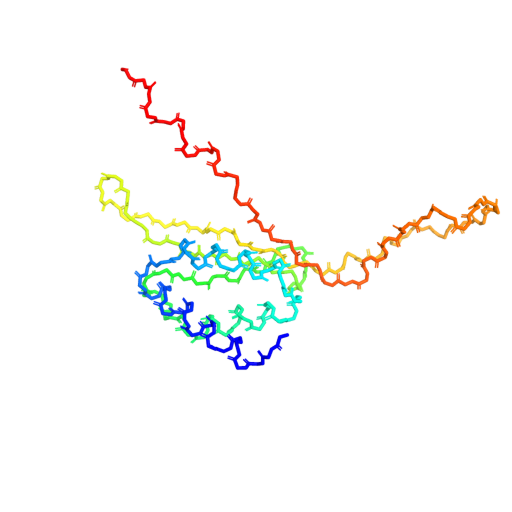627 1.00 85.75 97 ARG A N 1
ATOM 765 C CA . ARG A 1 97 ? -0.834 -2.949 -10.247 1.00 85.75 97 ARG A CA 1
ATOM 766 C C . ARG A 1 97 ? 0.568 -3.016 -10.802 1.00 85.75 97 ARG A C 1
ATOM 768 O O . ARG A 1 97 ? 1.031 -2.078 -11.444 1.00 85.75 97 ARG A O 1
ATOM 775 N N . ILE A 1 98 ? 1.224 -4.137 -10.564 1.00 83.25 98 ILE A N 1
ATOM 776 C CA . ILE A 1 98 ? 2.531 -4.452 -11.112 1.00 83.25 98 ILE A CA 1
ATOM 777 C C . ILE A 1 98 ? 2.349 -5.636 -12.029 1.00 83.25 98 ILE A C 1
ATOM 779 O O . ILE A 1 98 ? 2.007 -6.730 -11.577 1.00 83.25 98 ILE A O 1
ATOM 783 N N . GLU A 1 99 ? 2.576 -5.404 -13.312 1.00 78.56 99 GLU A N 1
ATOM 784 C CA . GLU A 1 99 ? 2.477 -6.437 -14.330 1.00 78.56 99 GLU A CA 1
ATOM 785 C C . GLU A 1 99 ? 3.878 -6.756 -14.861 1.00 78.56 99 GLU A C 1
ATOM 787 O O . GLU A 1 99 ? 4.683 -5.839 -15.087 1.00 78.56 99 GLU A O 1
ATOM 792 N N . PRO A 1 100 ? 4.208 -8.044 -15.064 1.00 67.25 100 PRO A N 1
ATOM 793 C CA . PRO A 1 100 ? 5.386 -8.391 -15.840 1.00 67.25 100 PRO A CA 1
ATOM 794 C C . PRO A 1 100 ? 5.267 -7.805 -17.256 1.00 67.25 100 PRO A C 1
ATOM 796 O O . PRO A 1 100 ? 4.154 -7.612 -17.760 1.00 67.25 100 PRO A O 1
ATOM 799 N N . PRO A 1 101 ? 6.401 -7.572 -17.938 1.00 63.25 101 PRO A N 1
ATOM 800 C CA . PRO A 1 101 ? 6.369 -7.260 -19.358 1.00 63.25 101 PRO A CA 1
ATOM 801 C C . PRO A 1 101 ? 5.581 -8.359 -20.078 1.00 63.25 101 PRO A C 1
ATOM 803 O O . PRO A 1 101 ? 5.836 -9.551 -19.875 1.00 63.25 101 PRO A O 1
ATOM 806 N N . ARG A 1 102 ? 4.596 -7.967 -20.897 1.00 58.91 102 ARG A N 1
ATOM 807 C CA . ARG A 1 102 ? 3.872 -8.933 -21.730 1.00 58.91 102 ARG A CA 1
ATOM 808 C C . ARG A 1 102 ? 4.911 -9.657 -22.588 1.00 58.91 102 ARG A C 1
ATOM 810 O O . ARG A 1 102 ? 5.774 -8.976 -23.151 1.00 58.91 102 ARG A O 1
ATOM 817 N N . PRO A 1 103 ? 4.869 -10.996 -22.695 1.00 52.28 103 PRO A N 1
ATOM 818 C CA . PRO A 1 103 ? 5.762 -11.682 -23.611 1.00 52.28 103 PRO A CA 1
ATOM 819 C C . PRO A 1 103 ? 5.587 -11.064 -25.006 1.00 52.28 103 PRO A C 1
ATOM 821 O O . PRO A 1 103 ? 4.449 -10.757 -25.385 1.00 52.28 103 PRO A O 1
ATOM 824 N N . PRO A 1 104 ? 6.679 -10.842 -25.762 1.00 50.12 104 PRO A N 1
ATOM 825 C CA . PRO A 1 104 ? 6.555 -10.402 -27.140 1.00 50.12 104 PRO A CA 1
ATOM 826 C C . PRO A 1 104 ? 5.651 -11.406 -27.848 1.00 50.12 104 PRO A C 1
ATOM 828 O O . PRO A 1 104 ? 5.880 -12.617 -27.762 1.00 50.12 104 PRO A O 1
ATOM 831 N N . ALA A 1 105 ? 4.587 -10.904 -28.477 1.00 47.38 105 ALA A N 1
ATOM 832 C CA . ALA A 1 105 ? 3.666 -11.735 -29.230 1.00 47.38 105 ALA A CA 1
ATOM 833 C C . ALA A 1 105 ? 4.492 -12.591 -30.201 1.00 47.38 105 ALA A C 1
ATOM 835 O O . ALA A 1 105 ? 5.140 -12.068 -31.106 1.00 47.38 105 ALA A O 1
ATOM 836 N N . HIS A 1 106 ? 4.531 -13.905 -29.980 1.00 50.69 106 HIS A N 1
ATOM 837 C CA . HIS A 1 106 ? 5.122 -14.827 -30.938 1.00 50.69 106 HIS A CA 1
ATOM 838 C C . HIS A 1 106 ? 4.253 -14.790 -32.195 1.00 50.69 106 HIS A C 1
ATOM 840 O O . HIS A 1 106 ? 3.205 -15.427 -32.245 1.00 50.69 106 HIS A O 1
ATOM 846 N N . GLY A 1 107 ? 4.664 -14.008 -33.196 1.00 42.25 107 GLY A N 1
ATOM 847 C CA . GLY A 1 107 ? 4.000 -14.018 -34.494 1.00 42.25 107 GLY A CA 1
ATOM 848 C C . GLY A 1 107 ? 4.174 -12.763 -35.336 1.00 42.25 107 GLY A C 1
ATOM 849 O O . GLY A 1 107 ? 3.215 -12.021 -35.508 1.00 42.25 107 GLY A O 1
ATOM 850 N N . ARG A 1 108 ? 5.369 -12.609 -35.920 1.00 38.81 108 ARG A N 1
ATOM 851 C CA . ARG A 1 108 ? 5.668 -12.249 -37.327 1.00 38.81 108 ARG A CA 1
ATOM 852 C C . ARG A 1 108 ? 6.930 -11.392 -37.381 1.00 38.81 108 ARG A C 1
ATOM 854 O O . ARG A 1 108 ? 6.941 -10.252 -36.934 1.00 38.81 108 ARG A O 1
ATOM 861 N N . HIS A 1 109 ? 7.982 -11.965 -37.962 1.00 38.66 109 HIS A N 1
ATOM 862 C CA . HIS A 1 109 ? 9.079 -11.194 -38.536 1.00 38.66 109 HIS A CA 1
ATOM 863 C C . HIS A 1 109 ? 8.491 -10.055 -39.388 1.00 38.66 109 HIS A C 1
ATOM 865 O O . HIS A 1 109 ? 7.676 -10.352 -40.268 1.00 38.66 109 HIS A O 1
ATOM 871 N N . PRO A 1 110 ? 8.873 -8.784 -39.181 1.00 40.56 110 PRO A N 1
ATOM 872 C CA . PRO A 1 110 ? 8.660 -7.779 -40.202 1.00 40.56 110 PRO A CA 1
ATOM 873 C C . PRO A 1 110 ? 9.603 -8.118 -41.357 1.00 40.56 110 PRO A C 1
ATOM 875 O O . PRO A 1 110 ? 10.823 -8.025 -41.243 1.00 40.56 110 PRO A O 1
ATOM 878 N N . GLN A 1 111 ? 9.020 -8.599 -42.451 1.00 39.75 111 GLN A N 1
ATOM 879 C CA . GLN A 1 111 ? 9.677 -8.578 -43.747 1.00 39.75 111 GLN A CA 1
ATOM 880 C C . GLN A 1 111 ? 9.905 -7.108 -44.107 1.00 39.75 111 GLN A C 1
ATOM 882 O O . GLN A 1 111 ? 9.014 -6.276 -43.937 1.00 39.75 111 GLN A O 1
ATOM 887 N N . GLU A 1 112 ? 11.128 -6.812 -44.524 1.00 45.19 112 GLU A N 1
ATOM 888 C CA . GLU A 1 112 ? 11.632 -5.493 -44.876 1.00 45.19 112 GLU A CA 1
ATOM 889 C C . GLU A 1 112 ? 10.656 -4.695 -45.755 1.00 45.19 112 GLU A C 1
ATOM 891 O O . GLU A 1 112 ? 10.263 -5.155 -46.825 1.00 45.19 112 GLU A O 1
ATOM 896 N N . GLN A 1 113 ? 10.354 -3.457 -45.363 1.00 37.00 113 GLN A N 1
ATOM 897 C CA . GLN A 1 113 ? 10.168 -2.382 -46.332 1.00 37.00 113 GLN A CA 1
ATOM 898 C C . GLN A 1 113 ? 10.994 -1.175 -45.902 1.00 37.00 113 GLN A C 1
ATOM 900 O O . GLN A 1 113 ? 10.850 -0.621 -44.815 1.00 37.00 113 GLN A O 1
ATOM 905 N N . GLN A 1 114 ? 11.925 -0.865 -46.793 1.00 41.91 114 GLN A N 1
ATOM 906 C CA . GLN A 1 114 ? 12.847 0.249 -46.795 1.00 41.91 114 GLN A CA 1
ATOM 907 C C . GLN A 1 114 ? 12.106 1.589 -46.788 1.00 41.91 114 GLN A C 1
ATOM 909 O O . GLN A 1 114 ? 11.100 1.749 -47.474 1.00 41.91 114 GLN A O 1
ATOM 914 N N . GLY A 1 115 ? 12.717 2.561 -46.109 1.00 39.81 115 GLY A N 1
ATOM 915 C CA . GLY A 1 115 ? 12.445 3.986 -46.260 1.00 39.81 115 GLY A CA 1
ATOM 916 C C . GLY A 1 115 ? 11.390 4.522 -45.300 1.00 39.81 115 GLY A C 1
ATOM 917 O O . GLY A 1 115 ? 10.229 4.150 -45.407 1.00 39.81 115 GLY A O 1
ATOM 918 N N . LEU A 1 116 ? 11.822 5.400 -44.386 1.00 32.97 116 LEU A N 1
ATOM 919 C CA . LEU A 1 116 ? 11.243 6.718 -44.065 1.00 32.97 116 LEU A CA 1
ATOM 920 C C . LEU A 1 116 ? 11.849 7.232 -42.733 1.00 32.97 116 LEU A C 1
ATOM 922 O O . LEU A 1 116 ? 11.634 6.652 -41.675 1.00 32.97 116 LEU A O 1
ATOM 926 N N . ASP A 1 117 ? 12.662 8.286 -42.869 1.00 32.00 117 ASP A N 1
ATOM 927 C CA . ASP A 1 117 ? 13.022 9.383 -41.946 1.00 32.00 117 ASP A CA 1
ATOM 928 C C . ASP A 1 117 ? 13.485 9.120 -40.483 1.00 32.00 117 ASP A C 1
ATOM 930 O O . ASP A 1 117 ? 12.743 8.583 -39.663 1.00 32.00 117 ASP A O 1
ATOM 934 N N . PRO A 1 118 ? 14.675 9.623 -40.069 1.00 38.53 118 PRO A N 1
ATOM 935 C CA . PRO A 1 118 ? 15.196 9.481 -38.701 1.00 38.53 118 PRO A CA 1
ATOM 936 C C . PRO A 1 118 ? 14.518 10.366 -37.631 1.00 38.53 118 PRO A C 1
ATOM 938 O O . PRO A 1 118 ? 14.987 10.389 -36.495 1.00 38.53 118 PRO A O 1
ATOM 941 N N . GLU A 1 119 ? 13.430 11.081 -37.938 1.00 34.19 119 GLU A N 1
ATOM 942 C CA . GLU A 1 119 ? 12.794 12.022 -36.996 1.00 34.19 119 GLU A CA 1
ATOM 943 C C . GLU A 1 119 ? 11.472 11.551 -36.369 1.00 34.19 119 GLU A C 1
ATOM 945 O O . GLU A 1 119 ? 10.843 12.314 -35.637 1.00 34.19 119 GLU A O 1
ATOM 950 N N . SER A 1 120 ? 10.991 10.321 -36.593 1.00 34.47 120 SER A N 1
ATOM 951 C CA . SER A 1 120 ? 9.652 9.965 -36.086 1.00 34.47 120 SER A CA 1
ATOM 952 C C . SER A 1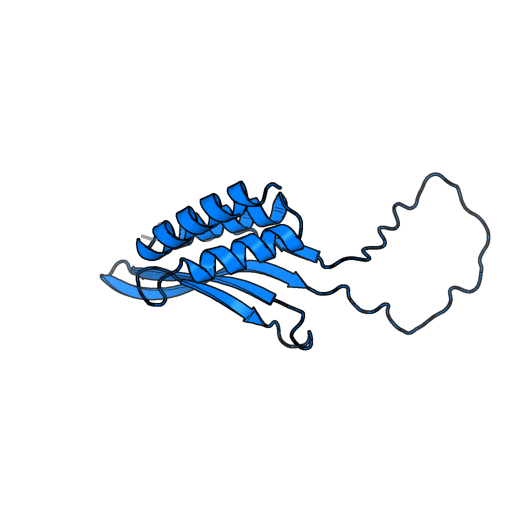 120 ? 9.398 8.480 -35.838 1.00 34.47 120 SER A C 1
ATOM 954 O O . SER A 1 120 ? 8.533 7.916 -36.483 1.00 34.47 120 SER A O 1
ATOM 956 N N . VAL A 1 121 ? 10.025 7.858 -34.830 1.00 33.97 121 VAL A N 1
ATOM 957 C CA . VAL A 1 121 ? 9.321 6.852 -34.004 1.00 33.97 121 VAL A CA 1
ATOM 958 C C . VAL A 1 121 ? 9.961 6.779 -32.612 1.00 33.97 121 VAL A C 1
ATOM 960 O O . VAL A 1 121 ? 11.001 6.152 -32.417 1.00 33.97 121 VAL A O 1
ATOM 963 N N . LEU A 1 122 ? 9.305 7.354 -31.600 1.00 32.69 122 LEU A N 1
ATOM 964 C CA . LEU A 1 122 ? 9.541 6.980 -30.204 1.00 32.69 122 LEU A CA 1
ATOM 965 C C . LEU A 1 122 ? 8.842 5.628 -29.968 1.00 32.69 122 LEU A C 1
ATOM 967 O O . LEU A 1 122 ? 7.783 5.550 -29.346 1.00 32.69 122 LEU A O 1
ATOM 971 N N . LEU A 1 123 ? 9.386 4.558 -30.555 1.00 32.25 123 LEU A N 1
ATOM 972 C CA . LEU A 1 123 ? 8.894 3.199 -30.353 1.00 32.25 123 LEU A CA 1
ATOM 973 C C . LEU A 1 123 ? 9.387 2.774 -28.973 1.00 32.25 123 LEU A C 1
ATOM 975 O O . LEU A 1 123 ? 10.464 2.205 -28.826 1.00 32.25 123 LEU A O 1
ATOM 979 N N . GLY A 1 124 ? 8.629 3.149 -27.944 1.00 27.64 124 GLY A N 1
ATOM 980 C CA . GLY A 1 124 ? 8.889 2.759 -26.569 1.00 27.64 124 GLY A CA 1
ATOM 981 C C . GLY A 1 124 ? 8.821 1.243 -26.445 1.00 27.64 124 GLY A C 1
ATOM 982 O O . GLY A 1 124 ? 7.770 0.679 -26.153 1.00 27.64 124 GLY A O 1
ATOM 983 N N . THR A 1 125 ? 9.946 0.567 -26.662 1.00 31.98 125 THR A N 1
ATOM 984 C CA . THR A 1 125 ? 10.156 -0.799 -26.203 1.00 31.98 125 THR A CA 1
ATOM 985 C C . THR A 1 125 ? 10.105 -0.763 -24.682 1.00 31.98 125 THR A C 1
ATOM 987 O O . THR A 1 125 ? 11.105 -0.488 -24.019 1.00 31.98 125 THR A O 1
ATOM 990 N N . ALA A 1 126 ? 8.926 -1.007 -24.115 1.00 36.38 126 ALA A N 1
ATOM 991 C CA . ALA A 1 126 ? 8.764 -1.256 -22.692 1.00 36.38 126 ALA A CA 1
ATOM 992 C C . ALA A 1 126 ? 9.319 -2.654 -22.373 1.00 36.38 126 ALA A C 1
ATOM 994 O O . ALA A 1 126 ? 8.582 -3.615 -22.167 1.00 36.38 126 ALA A O 1
ATOM 995 N N . ILE A 1 127 ? 10.645 -2.784 -22.373 1.00 38.94 127 ILE A N 1
ATOM 996 C CA . ILE A 1 127 ? 11.336 -3.913 -21.753 1.00 38.94 127 ILE A CA 1
ATOM 997 C C . ILE A 1 127 ? 11.398 -3.578 -20.262 1.00 38.94 127 ILE A C 1
ATOM 999 O O . ILE A 1 127 ? 12.346 -2.957 -19.793 1.00 38.94 127 ILE A O 1
ATOM 1003 N N . GLY A 1 128 ? 10.344 -3.895 -19.513 1.00 42.47 128 GLY A N 1
ATOM 1004 C CA . GLY A 1 128 ? 10.320 -3.583 -18.088 1.00 42.47 128 GLY A CA 1
ATOM 1005 C C . GLY A 1 128 ? 9.018 -3.955 -17.400 1.00 42.47 128 GLY A C 1
ATOM 1006 O O . GLY A 1 128 ? 7.941 -3.857 -17.977 1.00 42.47 128 GLY A O 1
ATOM 1007 N N . ILE A 1 129 ? 9.137 -4.385 -16.147 1.00 52.53 129 ILE A N 1
ATOM 1008 C CA . ILE A 1 129 ? 8.024 -4.503 -15.203 1.00 52.53 129 ILE A CA 1
ATOM 1009 C C . ILE A 1 129 ? 7.370 -3.119 -15.089 1.00 52.53 129 ILE A C 1
ATOM 1011 O O . ILE A 1 129 ? 8.047 -2.158 -14.724 1.00 52.53 129 ILE A O 1
ATOM 1015 N N . GLY A 1 130 ? 6.084 -3.003 -15.415 1.00 59.38 130 GLY A N 1
ATOM 1016 C CA . GLY A 1 130 ? 5.352 -1.738 -15.331 1.00 59.38 130 GLY A CA 1
ATOM 1017 C C . GLY A 1 130 ? 4.576 -1.646 -14.022 1.00 59.38 130 GLY A C 1
ATOM 1018 O O . GLY A 1 130 ? 3.798 -2.551 -13.722 1.00 59.38 130 GLY A O 1
ATOM 1019 N N . ILE A 1 131 ? 4.750 -0.561 -13.256 1.00 69.12 131 ILE A N 1
ATOM 1020 C CA . ILE A 1 131 ? 3.755 -0.178 -12.244 1.00 69.12 131 ILE A CA 1
ATOM 1021 C C . ILE A 1 131 ? 2.717 0.708 -12.924 1.00 69.12 131 ILE A C 1
ATOM 1023 O O . ILE A 1 131 ? 3.062 1.717 -13.534 1.00 69.12 131 ILE A 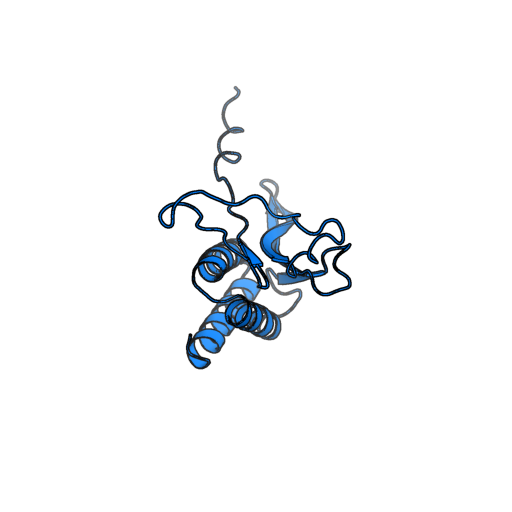O 1
ATOM 1027 N N . THR A 1 132 ? 1.447 0.368 -12.759 1.00 73.31 132 THR A N 1
ATOM 1028 C CA . THR A 1 132 ? 0.328 1.256 -13.069 1.00 73.31 132 THR A CA 1
ATOM 1029 C C . THR A 1 132 ? -0.303 1.704 -11.756 1.00 73.31 132 THR A C 1
ATOM 1031 O O . THR A 1 132 ? -0.886 0.888 -11.040 1.00 73.31 132 THR A O 1
ATOM 1034 N N . ALA A 1 133 ? -0.171 2.989 -11.417 1.00 71.88 133 ALA A N 1
ATOM 1035 C CA . ALA A 1 133 ? -0.883 3.574 -10.284 1.00 71.88 133 ALA A CA 1
ATOM 1036 C C . ALA A 1 133 ? -2.376 3.696 -10.622 1.00 71.88 133 ALA A C 1
ATOM 1038 O O . ALA A 1 133 ? -2.741 4.204 -11.684 1.00 71.88 133 ALA A O 1
ATOM 1039 N N . ILE A 1 134 ? -3.245 3.235 -9.725 1.00 70.56 134 ILE A N 1
ATOM 1040 C CA . ILE A 1 134 ? -4.695 3.313 -9.904 1.00 70.56 134 ILE A CA 1
ATOM 1041 C C . ILE A 1 134 ? -5.168 4.625 -9.287 1.00 70.56 134 ILE A C 1
ATOM 1043 O O . ILE A 1 134 ? -5.263 4.772 -8.068 1.00 70.56 134 ILE A O 1
ATOM 1047 N N . ILE A 1 135 ? -5.432 5.603 -10.151 1.00 62.53 135 ILE A N 1
ATOM 1048 C CA . ILE A 1 135 ? -5.909 6.924 -9.748 1.00 62.53 135 ILE A CA 1
ATOM 1049 C C . ILE A 1 135 ? -7.416 6.846 -9.496 1.00 62.53 135 ILE A C 1
ATOM 1051 O O . ILE A 1 135 ? -8.188 6.463 -10.375 1.00 62.53 135 ILE A O 1
ATOM 1055 N N . ARG A 1 136 ? -7.844 7.245 -8.296 1.00 53.38 136 ARG A N 1
ATOM 1056 C CA . ARG A 1 136 ? -9.264 7.380 -7.958 1.00 53.38 136 ARG A CA 1
ATOM 1057 C C . ARG A 1 136 ? -9.821 8.631 -8.639 1.00 53.38 136 ARG A C 1
ATOM 1059 O O . ARG A 1 136 ? -9.328 9.733 -8.397 1.00 53.38 136 ARG A O 1
ATOM 1066 N N . ASN A 1 137 ? -10.864 8.489 -9.454 1.00 42.28 137 ASN A N 1
ATOM 1067 C CA . ASN A 1 137 ? -11.624 9.648 -9.911 1.00 42.28 137 ASN A CA 1
ATOM 1068 C C . ASN A 1 137 ? -12.604 10.047 -8.794 1.00 42.28 137 ASN A C 1
ATOM 1070 O O . ASN A 1 137 ? -13.592 9.366 -8.548 1.00 42.28 137 ASN A O 1
ATOM 1074 N N . ASN A 1 138 ? -12.327 11.139 -8.081 1.00 40.12 138 ASN A N 1
ATOM 1075 C CA . ASN A 1 138 ? -13.119 11.599 -6.928 1.00 40.12 138 ASN A CA 1
ATOM 1076 C C . ASN A 1 138 ? -14.516 12.165 -7.291 1.00 40.12 138 ASN A C 1
ATOM 1078 O O . ASN A 1 138 ? -15.141 12.838 -6.468 1.00 40.12 138 ASN A O 1
ATOM 1082 N N . GLN A 1 139 ? -15.019 11.935 -8.508 1.00 40.97 139 GLN A N 1
ATOM 1083 C CA . GLN A 1 139 ? -16.281 12.515 -8.978 1.00 40.97 139 GLN A CA 1
ATOM 1084 C C . GLN A 1 139 ? -17.536 11.763 -8.496 1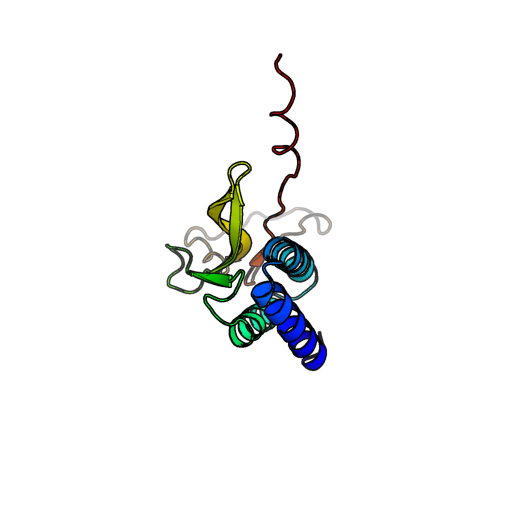.00 40.97 139 GLN A C 1
ATOM 1086 O O . GLN A 1 139 ? -18.591 12.385 -8.392 1.00 40.97 139 GLN A O 1
ATOM 1091 N N . ASP A 1 140 ? -17.434 10.496 -8.083 1.00 40.16 140 ASP A N 1
ATOM 1092 C CA . ASP A 1 140 ? -18.623 9.695 -7.740 1.00 40.16 140 ASP A CA 1
ATOM 1093 C C . ASP A 1 140 ? -19.171 9.908 -6.317 1.00 40.16 140 ASP A C 1
ATOM 1095 O O . ASP A 1 140 ? -20.328 9.596 -6.044 1.00 40.16 140 ASP A O 1
ATOM 1099 N N . ARG A 1 141 ? -18.413 10.516 -5.391 1.00 45.16 141 ARG A N 1
ATOM 1100 C CA . ARG A 1 141 ? -18.902 10.759 -4.012 1.00 45.16 141 ARG A CA 1
ATOM 1101 C C . ARG A 1 141 ? -19.793 12.006 -3.862 1.00 45.16 141 ARG A C 1
ATOM 1103 O O . ARG A 1 141 ? -20.290 12.261 -2.769 1.00 45.16 141 ARG A O 1
ATOM 1110 N N . ARG A 1 142 ? -20.009 12.812 -4.914 1.00 38.88 142 ARG A N 1
ATOM 1111 C CA . ARG A 1 142 ? -20.769 14.083 -4.814 1.00 38.88 142 ARG A CA 1
ATOM 1112 C C . ARG A 1 142 ? -22.237 14.016 -5.247 1.00 38.88 142 ARG A C 1
ATOM 1114 O O . ARG A 1 142 ? -22.903 15.048 -5.201 1.00 38.88 142 ARG A O 1
ATOM 1121 N N . HIS A 1 143 ? -22.764 12.851 -5.624 1.00 37.59 143 HIS A N 1
ATOM 1122 C CA . HIS A 1 143 ? -24.066 12.777 -6.298 1.00 37.59 143 HIS A CA 1
ATOM 1123 C C . HIS A 1 143 ? -25.225 12.125 -5.530 1.00 37.59 143 HIS A C 1
ATOM 1125 O O . HIS A 1 143 ? -26.241 11.842 -6.155 1.00 37.59 143 HIS A O 1
ATOM 1131 N N . ASP A 1 144 ? -25.149 11.976 -4.200 1.00 40.75 144 ASP A N 1
ATOM 1132 C CA . ASP A 1 144 ? -26.240 11.340 -3.429 1.00 40.75 144 ASP A CA 1
ATOM 1133 C C . ASP A 1 144 ? -26.734 12.140 -2.208 1.00 40.75 144 ASP A C 1
ATOM 1135 O O . ASP A 1 144 ? -27.112 11.603 -1.172 1.00 40.75 144 ASP A O 1
ATOM 1139 N N . GLY A 1 145 ? -26.724 13.473 -2.320 1.00 41.25 145 GLY A N 1
ATOM 1140 C CA . GLY A 1 145 ? -27.167 14.378 -1.249 1.00 41.25 145 GLY A CA 1
ATOM 1141 C C . GLY A 1 145 ? -28.307 15.330 -1.615 1.00 41.25 145 GLY A C 1
ATOM 1142 O O . GLY A 1 145 ? -28.521 16.307 -0.900 1.00 41.25 145 GLY A O 1
ATOM 1143 N N . ARG A 1 146 ? -29.005 15.143 -2.747 1.00 44.62 146 ARG A N 1
ATOM 1144 C CA . ARG A 1 146 ? -29.987 16.149 -3.199 1.00 44.62 146 ARG A CA 1
ATOM 1145 C C . ARG A 1 146 ? -31.188 15.601 -3.968 1.00 44.62 146 ARG A C 1
ATOM 1147 O O . ARG A 1 146 ? -31.403 15.975 -5.116 1.00 44.62 146 ARG A O 1
ATOM 1154 N N . ARG A 1 147 ? -32.023 14.796 -3.311 1.00 41.66 147 ARG A N 1
ATOM 1155 C CA . ARG A 1 147 ? -33.468 14.675 -3.601 1.00 41.66 147 ARG A CA 1
ATOM 1156 C C . ARG A 1 147 ? -34.165 14.498 -2.246 1.00 41.66 147 ARG A C 1
ATOM 1158 O O . ARG A 1 147 ? -33.878 13.526 -1.565 1.00 41.66 147 ARG A O 1
ATOM 1165 N N . ARG A 1 148 ? -34.630 15.602 -1.649 1.00 42.62 148 ARG A N 1
ATOM 1166 C CA . ARG A 1 148 ? -36.032 16.068 -1.669 1.00 42.62 148 ARG A CA 1
ATOM 1167 C C . ARG A 1 148 ? -37.003 14.994 -1.214 1.00 42.62 148 ARG A C 1
ATOM 1169 O O . ARG A 1 148 ? -37.142 14.012 -1.968 1.00 42.62 148 ARG A O 1
#